Protein AF-A0A968BZC8-F1 (afdb_monomer_lite)

Sequence (77 aa):
MAVVSQHTHLFNASVLDNLLLARPVATEQEVIHAAKQALIHDFVQSLPQGYDTWIGEQGLRLSGGQRQRLAIARAIL

Secondary structure (DSSP, 8-state):
-----------SEEHHHHHHTS-TT--HHHHHHHHHHTT-HHHHHTSTTGGG-EESSSSB---HHHHHHHHHHHHH-

pLDDT: mean 88.87, std 13.97, range [39.69, 98.0]

Foldseek 3Di:
DDPPPPFQDADQFFLQVSLCVLPVPDDPVLLLVLLVVLVQQVVLVPDPVRRRFGDDDPGDDDDRSNRVSSVSSSVSD

Structure (mmCIF, N/CA/C/O backbone):
data_AF-A0A968BZC8-F1
#
_entry.id   AF-A0A968BZC8-F1
#
loop_
_atom_site.group_PDB
_atom_site.id
_atom_site.type_symbol
_atom_site.label_atom_id
_atom_site.label_alt_id
_atom_site.label_comp_id
_atom_site.label_asym_id
_atom_site.label_entity_id
_atom_site.label_seq_id
_atom_site.pdbx_PDB_ins_code
_atom_site.Cartn_x
_atom_site.Cartn_y
_atom_site.Cartn_z
_atom_site.occupancy
_atom_site.B_iso_or_equiv
_atom_site.auth_seq_id
_atom_site.auth_comp_id
_atom_site.auth_asym_id
_atom_site.auth_atom_id
_atom_site.pdbx_PDB_model_num
ATOM 1 N N . MET A 1 1 ? 9.833 30.808 -1.057 1.00 39.69 1 MET A N 1
ATOM 2 C CA . MET A 1 1 ? 10.105 29.674 -0.148 1.00 39.69 1 MET A CA 1
ATOM 3 C C . MET A 1 1 ? 9.116 28.575 -0.490 1.00 39.69 1 MET A C 1
ATOM 5 O O . MET A 1 1 ? 7.937 28.739 -0.213 1.00 39.69 1 MET A O 1
ATOM 9 N N . ALA A 1 2 ? 9.550 27.530 -1.194 1.00 51.41 2 ALA A N 1
ATOM 10 C CA . ALA A 1 2 ? 8.684 26.396 -1.500 1.00 51.41 2 ALA A CA 1
ATOM 11 C C . ALA A 1 2 ? 8.742 25.428 -0.314 1.00 51.41 2 ALA A C 1
ATOM 13 O O . ALA A 1 2 ? 9.774 24.808 -0.066 1.00 51.41 2 ALA A O 1
ATOM 14 N N . VAL A 1 3 ? 7.656 25.351 0.455 1.00 48.66 3 VAL A N 1
ATOM 15 C CA . VAL A 1 3 ? 7.480 24.307 1.466 1.00 48.66 3 VAL A CA 1
ATOM 16 C C . VAL A 1 3 ? 7.225 23.013 0.699 1.00 48.66 3 VAL A C 1
ATOM 18 O O . VAL A 1 3 ? 6.115 22.762 0.235 1.00 48.66 3 VAL A O 1
ATOM 21 N N . VAL A 1 4 ? 8.279 22.226 0.489 1.00 41.53 4 VAL A N 1
ATOM 22 C CA . VAL A 1 4 ? 8.156 20.876 -0.064 1.00 41.53 4 VAL A CA 1
ATOM 23 C C . VAL A 1 4 ? 7.477 20.029 1.005 1.00 41.53 4 VAL A C 1
ATOM 25 O O . VAL A 1 4 ? 8.047 19.759 2.062 1.00 41.53 4 VAL A O 1
ATOM 28 N N . SER A 1 5 ? 6.217 19.681 0.757 1.00 47.09 5 SER A N 1
ATOM 29 C CA . SER A 1 5 ? 5.411 18.868 1.657 1.00 47.09 5 SER A CA 1
ATOM 30 C C . SER A 1 5 ? 6.063 17.493 1.811 1.00 47.09 5 SER A C 1
ATOM 32 O O . SER A 1 5 ? 6.079 16.704 0.871 1.00 47.09 5 SER A O 1
ATOM 34 N N . GLN A 1 6 ? 6.590 17.188 3.001 1.00 53.12 6 GLN A N 1
ATOM 35 C CA . GLN A 1 6 ? 7.127 15.865 3.359 1.00 53.12 6 GLN A CA 1
ATOM 36 C C . GLN A 1 6 ? 6.025 14.799 3.539 1.00 53.12 6 GLN A C 1
ATOM 38 O O . GLN A 1 6 ? 6.215 13.786 4.210 1.00 53.12 6 GLN A O 1
ATOM 43 N N . HIS A 1 7 ? 4.839 15.027 2.976 1.00 56.00 7 HIS A N 1
ATOM 44 C CA . HIS A 1 7 ? 3.736 14.088 3.040 1.00 56.00 7 HIS A CA 1
ATOM 45 C C . HIS A 1 7 ? 3.845 13.120 1.873 1.00 56.00 7 HIS A C 1
ATOM 47 O O . HIS A 1 7 ? 3.770 13.510 0.711 1.00 56.00 7 HIS A O 1
ATOM 53 N N . THR A 1 8 ? 3.972 11.836 2.185 1.00 66.00 8 THR A N 1
ATOM 54 C CA . THR A 1 8 ? 3.826 10.774 1.195 1.00 66.00 8 THR A CA 1
ATOM 55 C C . THR A 1 8 ? 2.458 10.892 0.543 1.00 66.00 8 THR A C 1
ATOM 57 O O . THR A 1 8 ? 1.436 10.582 1.162 1.00 66.00 8 THR A O 1
ATOM 60 N N . HIS A 1 9 ? 2.439 11.351 -0.706 1.00 79.50 9 HIS A N 1
ATOM 61 C CA . HIS A 1 9 ? 1.230 1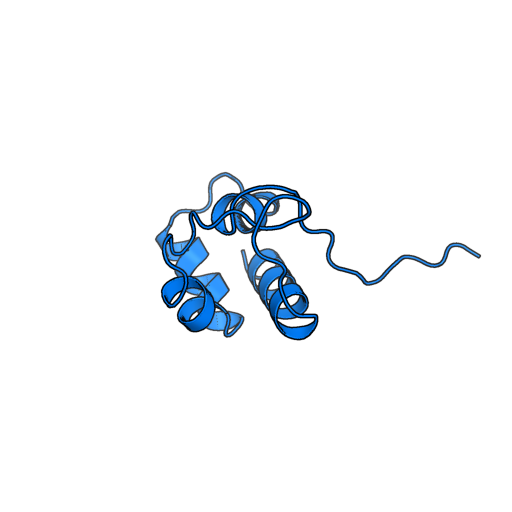1.374 -1.507 1.00 79.50 9 HIS A CA 1
ATOM 62 C C . HIS A 1 9 ? 0.842 9.932 -1.835 1.00 79.50 9 HIS A C 1
ATOM 64 O O . HIS A 1 9 ? 1.573 9.195 -2.502 1.00 79.50 9 HIS A O 1
ATOM 70 N N . LEU A 1 10 ? -0.299 9.514 -1.296 1.00 86.06 10 LEU A N 1
ATOM 71 C CA . LEU A 1 10 ? -0.953 8.271 -1.672 1.00 86.06 10 LEU A CA 1
ATOM 72 C C . LEU A 1 10 ? -2.018 8.601 -2.705 1.00 86.06 10 LEU A C 1
ATOM 74 O O . LEU A 1 10 ? -2.732 9.595 -2.573 1.00 86.06 10 LEU A O 1
ATOM 78 N N . PHE A 1 11 ? -2.088 7.774 -3.733 1.00 88.94 11 PHE A N 1
ATOM 79 C CA . PHE A 1 11 ? -3.074 7.891 -4.788 1.00 88.94 11 PHE A CA 1
ATOM 80 C C . PHE A 1 11 ? -4.350 7.175 -4.352 1.00 88.94 11 PHE A C 1
ATOM 82 O O . PHE A 1 11 ? -4.301 6.237 -3.553 1.00 88.94 11 PHE A O 1
ATOM 89 N N . ASN A 1 12 ? -5.487 7.629 -4.879 1.00 92.50 12 ASN A N 1
ATOM 90 C CA . ASN A 1 12 ? -6.772 6.959 -4.706 1.00 92.50 12 ASN A CA 1
ATOM 91 C C . ASN A 1 12 ? -6.779 5.667 -5.543 1.00 92.50 12 ASN A C 1
ATOM 93 O O . ASN A 1 12 ? -7.221 5.687 -6.687 1.00 92.50 12 ASN A O 1
ATOM 97 N N . ALA A 1 13 ? -6.191 4.604 -4.998 1.00 93.38 13 ALA A N 1
ATOM 98 C CA . ALA A 1 13 ? -5.931 3.313 -5.641 1.00 93.38 13 ALA A CA 1
ATOM 99 C C . ALA A 1 13 ? -5.722 2.230 -4.564 1.00 93.38 13 ALA A C 1
ATOM 101 O O . ALA A 1 13 ? -5.753 2.534 -3.367 1.00 93.38 13 ALA A O 1
ATOM 102 N N . SER A 1 14 ? -5.475 0.975 -4.952 1.00 95.81 14 SER A N 1
ATOM 103 C CA . SER A 1 14 ? -5.182 -0.095 -3.986 1.00 95.81 14 SER A CA 1
ATOM 104 C C . SER A 1 14 ? -3.863 0.135 -3.231 1.00 95.81 14 SER A C 1
ATOM 106 O O . SER A 1 14 ? -3.010 0.933 -3.643 1.00 95.81 14 SER A O 1
ATOM 108 N N . VAL A 1 15 ? -3.672 -0.555 -2.101 1.00 95.75 15 VAL A N 1
ATOM 109 C CA . VAL A 1 15 ? -2.382 -0.579 -1.385 1.00 95.75 15 VAL A CA 1
ATOM 110 C C . VAL A 1 15 ? -1.273 -1.088 -2.313 1.00 95.75 15 VAL A C 1
ATOM 112 O O . VAL A 1 15 ? -0.191 -0.497 -2.332 1.00 95.75 15 VAL A O 1
ATOM 115 N N . LEU A 1 16 ? -1.550 -2.136 -3.095 1.00 96.25 16 LEU A N 1
ATOM 116 C CA . LEU A 1 16 ? -0.632 -2.712 -4.074 1.00 96.25 16 LEU A CA 1
ATOM 117 C C . LEU A 1 16 ? -0.214 -1.689 -5.129 1.00 96.25 16 LEU A C 1
ATOM 119 O O . LEU A 1 16 ? 0.980 -1.444 -5.290 1.00 96.25 16 LEU A O 1
ATOM 123 N N . ASP A 1 17 ? -1.176 -1.040 -5.786 1.00 95.38 17 ASP A N 1
ATOM 124 C CA . ASP A 1 17 ? -0.903 -0.026 -6.814 1.00 95.38 17 ASP A CA 1
ATOM 125 C C . ASP A 1 17 ? -0.058 1.099 -6.239 1.00 95.38 17 ASP A C 1
ATOM 127 O O . ASP A 1 17 ? 0.927 1.539 -6.828 1.00 95.38 17 ASP A O 1
ATOM 131 N N . ASN A 1 18 ? -0.408 1.529 -5.026 1.00 94.19 18 ASN A N 1
ATOM 132 C CA . ASN A 1 18 ? 0.354 2.530 -4.319 1.00 94.19 18 ASN A CA 1
ATOM 133 C C . ASN A 1 18 ? 1.810 2.074 -4.106 1.00 94.19 18 ASN A C 1
ATOM 135 O O . ASN A 1 18 ? 2.691 2.916 -4.220 1.00 94.19 18 ASN A O 1
ATOM 139 N N . LEU A 1 19 ? 2.096 0.808 -3.804 1.00 94.19 19 LEU A N 1
ATOM 140 C CA . LEU A 1 19 ? 3.466 0.298 -3.649 1.00 94.19 19 LEU A CA 1
ATOM 141 C C . LEU A 1 19 ? 4.210 0.186 -4.990 1.00 94.19 19 LEU A C 1
ATOM 143 O O . LEU A 1 19 ? 5.364 0.603 -5.085 1.00 94.19 19 LEU A O 1
ATOM 147 N N . LEU A 1 20 ? 3.533 -0.296 -6.033 1.00 94.69 20 LEU A N 1
ATOM 148 C CA . LEU A 1 20 ? 4.101 -0.522 -7.365 1.00 94.69 20 LEU A CA 1
ATOM 149 C C . LEU A 1 20 ? 4.443 0.762 -8.131 1.00 94.69 20 LEU A C 1
ATOM 151 O O . LEU A 1 20 ? 5.189 0.704 -9.103 1.00 94.69 20 LEU A O 1
ATOM 155 N N . LEU A 1 21 ? 3.978 1.932 -7.684 1.00 88.94 21 LEU A N 1
ATOM 156 C CA . LEU A 1 21 ? 4.360 3.219 -8.282 1.00 88.94 21 LEU A CA 1
ATOM 157 C C . LEU A 1 21 ? 5.877 3.446 -8.340 1.00 88.94 21 LEU A C 1
ATOM 159 O O . LEU A 1 21 ? 6.349 4.106 -9.262 1.00 88.94 21 LEU A O 1
ATOM 163 N N . ALA A 1 22 ? 6.631 2.928 -7.365 1.00 85.94 22 ALA A N 1
ATOM 164 C CA . ALA A 1 22 ? 8.091 3.037 -7.356 1.00 85.94 22 ALA A CA 1
ATOM 165 C C . ALA A 1 22 ? 8.746 2.080 -8.367 1.00 85.94 22 ALA A C 1
ATOM 167 O O . ALA A 1 22 ? 9.715 2.444 -9.033 1.00 85.94 22 ALA A O 1
ATOM 168 N N . ARG A 1 23 ? 8.187 0.871 -8.514 1.00 91.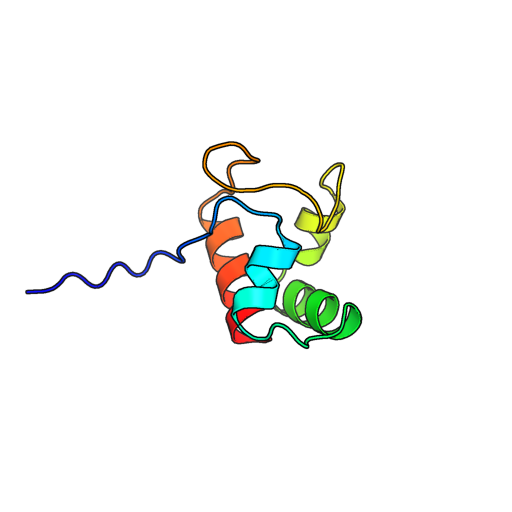00 23 ARG A N 1
ATOM 169 C CA . ARG A 1 23 ? 8.686 -0.170 -9.416 1.00 91.00 23 ARG A CA 1
ATOM 170 C C . ARG A 1 23 ? 7.529 -1.037 -9.940 1.00 91.00 23 ARG A C 1
ATOM 172 O O . ARG A 1 23 ? 7.196 -2.043 -9.317 1.00 91.00 23 ARG A O 1
ATOM 179 N N . PRO A 1 24 ? 6.951 -0.705 -11.111 1.00 92.25 24 PRO A N 1
ATOM 180 C CA . PRO A 1 24 ? 5.764 -1.391 -11.643 1.00 92.25 24 PRO A CA 1
ATOM 181 C C . PRO A 1 24 ? 5.976 -2.866 -11.999 1.00 92.25 24 PRO A C 1
ATOM 183 O O . PRO A 1 24 ? 5.017 -3.618 -12.121 1.00 92.25 24 PRO A O 1
ATOM 186 N N . VAL A 1 25 ? 7.233 -3.271 -12.190 1.00 93.00 25 VAL A N 1
ATOM 187 C CA . VAL A 1 25 ? 7.631 -4.648 -12.523 1.00 93.00 25 VAL A CA 1
ATOM 188 C C . VAL A 1 25 ? 7.991 -5.481 -11.290 1.00 93.00 25 VAL A C 1
ATOM 190 O O . VAL A 1 25 ? 8.451 -6.610 -11.444 1.00 93.00 25 VAL A O 1
ATOM 193 N N . ALA A 1 26 ? 7.841 -4.928 -10.079 1.00 94.50 26 ALA A N 1
ATOM 194 C CA . ALA A 1 26 ? 8.120 -5.661 -8.853 1.00 94.50 26 ALA A CA 1
ATOM 195 C C . ALA A 1 26 ? 7.152 -6.840 -8.710 1.00 94.50 26 ALA A C 1
ATOM 197 O O . ALA A 1 26 ? 5.940 -6.717 -8.891 1.00 94.50 26 ALA A O 1
ATOM 198 N N . THR A 1 27 ? 7.709 -7.992 -8.372 1.00 95.75 27 THR A N 1
ATOM 199 C CA . THR A 1 27 ? 6.942 -9.203 -8.097 1.00 95.75 27 THR A CA 1
ATOM 200 C C . THR A 1 27 ? 6.194 -9.078 -6.771 1.00 95.75 27 THR A C 1
ATOM 202 O O . THR A 1 27 ? 6.587 -8.330 -5.873 1.00 95.75 27 THR A O 1
ATOM 205 N N . GLU A 1 28 ? 5.140 -9.873 -6.596 1.00 92.50 28 GLU A N 1
ATOM 206 C CA . GLU A 1 28 ? 4.387 -9.922 -5.338 1.00 92.50 28 GLU A CA 1
ATOM 207 C C . GLU A 1 28 ? 5.295 -10.218 -4.129 1.00 92.50 28 GLU A C 1
ATOM 209 O O . GLU A 1 28 ? 5.155 -9.612 -3.067 1.00 92.50 28 GLU A O 1
ATOM 214 N N . GLN A 1 29 ? 6.290 -11.094 -4.301 1.00 95.62 29 GLN A N 1
ATOM 215 C CA . GLN A 1 29 ? 7.253 -11.420 -3.249 1.00 95.62 29 GLN A CA 1
ATOM 216 C C . GLN A 1 29 ? 8.091 -10.208 -2.827 1.00 95.62 29 GLN A C 1
ATOM 218 O O . GLN A 1 29 ? 8.320 -10.016 -1.632 1.00 95.62 29 GLN A O 1
ATOM 223 N N . GLU A 1 30 ? 8.518 -9.374 -3.777 1.00 96.75 30 GLU A N 1
ATOM 224 C CA . GLU A 1 30 ? 9.262 -8.142 -3.494 1.00 96.75 30 GLU A CA 1
ATOM 225 C C . GLU A 1 30 ? 8.384 -7.108 -2.786 1.00 96.75 30 GLU A C 1
ATOM 227 O O . GLU A 1 30 ? 8.821 -6.495 -1.811 1.00 96.75 30 GLU A O 1
ATOM 232 N N . VAL A 1 31 ? 7.121 -6.973 -3.205 1.00 96.94 31 VAL A N 1
ATOM 233 C CA . VAL A 1 31 ? 6.140 -6.100 -2.541 1.00 96.94 31 VAL A CA 1
ATOM 234 C C . VAL A 1 31 ? 5.908 -6.533 -1.096 1.00 96.94 31 VAL A C 1
ATOM 236 O O . VAL A 1 31 ? 5.954 -5.708 -0.177 1.00 96.94 31 VAL A O 1
ATOM 239 N N . ILE A 1 32 ? 5.710 -7.832 -0.867 1.00 97.31 32 ILE A N 1
ATOM 240 C CA . ILE A 1 32 ? 5.545 -8.388 0.478 1.00 97.31 32 ILE A CA 1
ATOM 241 C C . ILE A 1 32 ? 6.815 -8.172 1.304 1.00 97.31 32 ILE A C 1
ATOM 243 O O . ILE A 1 32 ? 6.725 -7.775 2.467 1.00 97.31 32 ILE A O 1
ATOM 247 N N . HIS A 1 33 ? 7.994 -8.400 0.722 1.00 97.62 33 HIS A N 1
ATOM 248 C CA . HIS A 1 33 ? 9.267 -8.195 1.403 1.00 97.62 33 HIS A CA 1
ATOM 249 C C . HIS A 1 33 ? 9.431 -6.740 1.860 1.00 97.62 33 HIS A C 1
ATOM 251 O O . HIS A 1 33 ? 9.671 -6.493 3.043 1.00 97.62 33 HIS A O 1
ATOM 257 N N . ALA A 1 34 ? 9.216 -5.775 0.967 1.00 97.06 34 ALA A N 1
ATOM 258 C CA . ALA A 1 34 ? 9.313 -4.356 1.289 1.00 97.06 34 ALA A CA 1
ATOM 259 C C . ALA A 1 34 ? 8.282 -3.918 2.342 1.00 97.06 34 ALA A C 1
ATOM 261 O O . ALA A 1 34 ? 8.607 -3.192 3.283 1.00 97.06 34 ALA A O 1
ATOM 262 N N . ALA A 1 35 ? 7.047 -4.415 2.252 1.00 97.50 35 ALA A N 1
ATOM 263 C CA . ALA A 1 35 ? 6.012 -4.144 3.246 1.00 97.50 35 ALA A CA 1
ATOM 264 C C . ALA A 1 35 ? 6.340 -4.728 4.633 1.00 97.50 35 ALA A C 1
ATOM 266 O O . ALA A 1 35 ? 5.993 -4.126 5.654 1.00 97.50 35 ALA A O 1
ATOM 267 N N . LYS A 1 36 ? 7.014 -5.886 4.689 1.00 98.00 36 LYS A N 1
ATOM 268 C CA . LYS A 1 36 ? 7.513 -6.476 5.941 1.00 98.00 36 LYS A CA 1
ATOM 269 C C . LYS A 1 36 ? 8.647 -5.643 6.529 1.00 98.00 36 LYS A C 1
ATOM 271 O O . LYS A 1 36 ? 8.591 -5.313 7.709 1.00 98.00 36 LYS A O 1
ATOM 276 N N . GLN A 1 37 ? 9.619 -5.236 5.709 1.00 97.88 37 GLN A N 1
ATOM 277 C CA . GLN A 1 37 ? 10.715 -4.356 6.137 1.00 97.88 37 GLN A CA 1
ATOM 278 C C . GLN A 1 37 ? 10.198 -3.011 6.679 1.00 97.88 37 GLN A C 1
ATOM 280 O O . GLN A 1 37 ? 10.733 -2.478 7.646 1.00 97.88 37 GLN A O 1
ATOM 285 N N . ALA A 1 38 ? 9.105 -2.493 6.114 1.00 97.25 38 ALA A N 1
ATOM 286 C CA . ALA A 1 38 ? 8.467 -1.261 6.568 1.00 97.25 38 ALA A CA 1
ATOM 287 C C . ALA A 1 38 ? 7.464 -1.434 7.728 1.00 97.25 38 ALA A C 1
ATOM 289 O O . ALA A 1 38 ? 6.824 -0.457 8.124 1.00 97.25 38 ALA A O 1
ATOM 290 N N . LEU A 1 39 ? 7.291 -2.646 8.271 1.00 97.50 39 LEU A N 1
ATOM 291 C CA . LEU A 1 39 ? 6.353 -2.956 9.363 1.00 97.50 39 LEU A CA 1
ATOM 292 C C . LEU A 1 39 ? 4.888 -2.579 9.055 1.00 97.50 39 LEU A C 1
ATOM 294 O O . LEU A 1 39 ? 4.147 -2.134 9.937 1.00 97.50 39 LEU A O 1
ATOM 298 N N . ILE A 1 40 ? 4.468 -2.712 7.793 1.00 97.38 40 ILE A N 1
ATOM 299 C CA . ILE A 1 40 ? 3.083 -2.447 7.361 1.00 97.38 40 ILE A CA 1
ATOM 300 C C . ILE A 1 40 ? 2.358 -3.706 6.880 1.00 97.38 40 ILE A C 1
ATOM 302 O O . ILE A 1 40 ? 1.133 -3.700 6.827 1.00 97.38 40 ILE A O 1
ATOM 306 N N . HIS A 1 41 ? 3.087 -4.787 6.586 1.00 97.94 41 HIS A N 1
ATOM 307 C CA . HIS A 1 41 ? 2.523 -6.040 6.074 1.00 97.94 41 HIS A CA 1
ATOM 308 C C . HIS A 1 41 ? 1.377 -6.588 6.933 1.00 97.94 41 HIS A C 1
ATOM 310 O O . HIS A 1 41 ? 0.299 -6.826 6.402 1.00 97.94 41 HIS A O 1
ATOM 316 N N . ASP A 1 42 ? 1.569 -6.719 8.247 1.00 97.31 42 ASP A N 1
ATOM 317 C CA . ASP A 1 42 ? 0.556 -7.310 9.136 1.00 97.31 42 ASP A CA 1
ATOM 318 C C . ASP A 1 42 ? -0.720 -6.464 9.194 1.00 97.31 42 ASP A C 1
ATOM 320 O O . ASP A 1 42 ? -1.833 -6.985 9.215 1.00 97.31 42 ASP A O 1
ATOM 324 N N . PHE A 1 43 ? -0.567 -5.136 9.151 1.00 97.19 43 PHE A N 1
ATOM 325 C CA . PHE A 1 43 ? -1.709 -4.237 9.037 1.00 97.19 43 PHE A CA 1
ATOM 326 C C . PHE A 1 43 ? -2.436 -4.448 7.709 1.00 97.19 43 PHE A C 1
ATOM 328 O O . PHE A 1 43 ? -3.653 -4.588 7.715 1.00 97.19 43 PHE A O 1
ATOM 335 N N . VAL A 1 44 ? -1.714 -4.506 6.589 1.00 96.56 44 VAL A N 1
ATOM 336 C CA . VAL A 1 44 ? -2.319 -4.738 5.270 1.00 96.56 44 VAL A CA 1
ATOM 337 C C . VAL A 1 44 ? -3.046 -6.082 5.240 1.00 96.56 44 VAL A C 1
ATOM 339 O O . VAL A 1 44 ? -4.186 -6.128 4.801 1.00 96.56 44 VAL A O 1
ATOM 342 N N . GLN A 1 45 ? -2.451 -7.146 5.783 1.00 96.81 45 GLN A N 1
ATOM 343 C CA . GLN A 1 45 ? -3.071 -8.474 5.901 1.00 96.81 45 GLN A CA 1
ATOM 344 C C . GLN A 1 45 ? -4.317 -8.492 6.799 1.00 96.81 45 GLN A C 1
ATOM 346 O O . GLN A 1 45 ? -5.200 -9.318 6.596 1.00 96.81 45 GLN A O 1
ATOM 351 N N . SER A 1 46 ? -4.418 -7.579 7.770 1.00 96.62 46 SER A N 1
ATOM 352 C CA . SER A 1 46 ? -5.620 -7.444 8.603 1.00 96.62 46 SER A CA 1
ATOM 353 C C . SER A 1 46 ? -6.805 -6.786 7.881 1.00 96.62 46 SER A C 1
ATOM 355 O O . SER A 1 46 ? -7.923 -6.802 8.398 1.00 96.62 46 SER A O 1
ATOM 357 N N . LEU A 1 47 ? -6.583 -6.187 6.705 1.00 95.56 47 LEU A N 1
ATOM 358 C CA . LEU A 1 47 ? -7.639 -5.545 5.927 1.00 95.56 47 LEU A CA 1
ATOM 359 C C . LEU A 1 47 ? -8.481 -6.593 5.181 1.00 95.56 47 LEU A C 1
ATOM 361 O O . LEU A 1 47 ? -7.925 -7.581 4.703 1.00 95.56 47 LEU A O 1
ATOM 365 N N . PRO A 1 48 ? -9.795 -6.361 4.977 1.00 91.00 48 PRO A N 1
ATOM 366 C CA . PRO A 1 48 ? -10.678 -7.331 4.319 1.00 91.00 48 PRO A CA 1
ATOM 367 C C . PRO A 1 48 ? -10.231 -7.776 2.920 1.00 91.00 48 PRO A C 1
ATOM 369 O O . PRO A 1 48 ? -10.591 -8.866 2.489 1.00 91.00 48 PRO A O 1
ATOM 372 N N . GLN A 1 49 ? -9.478 -6.932 2.207 1.00 95.69 49 GLN A N 1
ATOM 373 C CA . GLN A 1 49 ? -8.981 -7.195 0.851 1.00 95.69 49 GLN A CA 1
ATOM 374 C C . GLN A 1 49 ? -7.447 -7.232 0.791 1.00 95.69 49 GLN A C 1
ATOM 376 O O . GLN A 1 49 ? -6.868 -7.212 -0.290 1.00 95.69 49 GLN A O 1
ATOM 381 N N . GLY A 1 50 ? -6.755 -7.252 1.935 1.00 96.50 50 GLY A N 1
ATOM 382 C CA . GLY A 1 50 ? -5.297 -7.301 1.941 1.00 96.50 50 GLY A CA 1
ATOM 383 C C . GLY A 1 50 ? -4.662 -6.142 1.159 1.00 96.50 50 GLY A C 1
ATOM 384 O O . GLY A 1 50 ? -5.018 -4.973 1.338 1.00 96.50 50 GLY A O 1
ATOM 385 N N . TYR A 1 51 ? -3.742 -6.485 0.255 1.00 96.69 51 TYR A N 1
ATOM 386 C CA . TYR A 1 51 ? -3.057 -5.546 -0.641 1.00 96.69 51 TYR A CA 1
ATOM 387 C C . TYR A 1 51 ? -3.968 -4.919 -1.704 1.00 96.69 51 TYR A C 1
ATOM 389 O O . TYR A 1 51 ? -3.681 -3.816 -2.169 1.00 96.69 51 TYR A O 1
ATOM 397 N N . ASP A 1 52 ? -5.092 -5.553 -2.026 1.00 96.69 52 ASP A N 1
ATOM 398 C CA . ASP A 1 52 ? -6.070 -5.008 -2.971 1.00 96.69 52 ASP A CA 1
ATOM 399 C C . ASP A 1 52 ? -6.994 -3.974 -2.315 1.00 96.69 52 ASP A C 1
ATOM 401 O O . ASP A 1 52 ? -7.784 -3.316 -2.990 1.00 96.69 52 ASP A O 1
ATOM 405 N N . THR A 1 53 ? -6.873 -3.765 -0.996 1.00 96.31 53 THR A N 1
ATOM 406 C CA . THR A 1 53 ? -7.678 -2.773 -0.281 1.00 96.31 53 THR A CA 1
ATOM 407 C C . THR A 1 53 ? -7.474 -1.385 -0.877 1.00 96.31 53 THR A C 1
ATOM 409 O O . THR A 1 53 ? -6.365 -0.848 -0.885 1.00 96.31 53 THR A O 1
ATOM 412 N N . TRP A 1 54 ? -8.566 -0.772 -1.325 1.00 95.38 54 TRP A N 1
ATOM 413 C CA . TRP A 1 54 ? -8.559 0.592 -1.840 1.00 95.38 54 TRP A CA 1
ATOM 414 C C . TRP A 1 54 ? -8.293 1.611 -0.726 1.00 95.38 54 TRP A C 1
ATOM 416 O O . TRP A 1 54 ? -8.959 1.599 0.314 1.00 95.38 54 TRP A O 1
ATOM 426 N N . ILE A 1 55 ? -7.348 2.526 -0.941 1.00 92.75 55 ILE A N 1
ATOM 427 C CA . ILE A 1 55 ? -6.982 3.595 -0.002 1.00 92.75 55 ILE A CA 1
ATOM 428 C C . ILE A 1 55 ? -7.064 4.963 -0.684 1.00 92.75 55 ILE A C 1
ATOM 430 O O . ILE A 1 55 ? -6.907 5.077 -1.895 1.00 92.75 55 ILE A O 1
ATOM 434 N N . GLY A 1 56 ? -7.297 6.019 0.099 1.00 86.69 56 GLY A N 1
ATOM 435 C CA . GLY A 1 56 ? -7.377 7.392 -0.411 1.00 86.69 56 GLY A CA 1
ATOM 436 C C . GLY A 1 56 ? -8.687 8.081 -0.049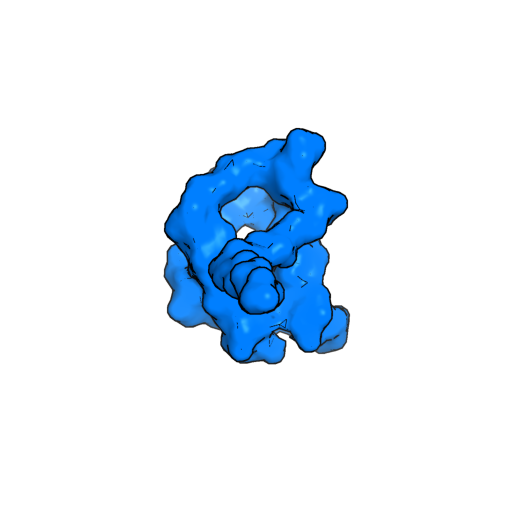 1.00 86.69 56 GLY A C 1
ATOM 437 O O . GLY A 1 56 ? -9.222 7.874 1.038 1.00 86.69 56 GLY A O 1
ATOM 438 N N . GLU A 1 57 ? -9.180 8.939 -0.940 1.00 81.00 57 GLU A N 1
ATOM 439 C CA . GLU A 1 57 ? -10.372 9.761 -0.699 1.00 81.00 57 GLU A CA 1
ATOM 440 C C . GLU A 1 57 ? -11.661 8.930 -0.649 1.00 81.00 57 GLU A C 1
ATOM 442 O O . GLU A 1 57 ? -12.512 9.178 0.204 1.00 81.00 57 GLU A O 1
ATOM 447 N N . GLN A 1 58 ? -11.768 7.920 -1.518 1.00 77.81 58 GLN A N 1
ATOM 448 C CA . GLN A 1 58 ? -12.922 7.017 -1.608 1.00 77.81 58 GLN A CA 1
ATOM 449 C C . GLN A 1 58 ? -12.686 5.666 -0.913 1.00 77.81 58 GLN A C 1
ATOM 451 O O . GLN A 1 58 ? -13.586 4.832 -0.862 1.00 77.81 58 GLN A O 1
ATOM 456 N N . GLY A 1 59 ? -11.475 5.440 -0.400 1.00 82.75 59 GLY A N 1
ATOM 457 C CA . GLY A 1 59 ? -11.066 4.189 0.231 1.00 82.75 59 GLY A CA 1
ATOM 458 C C . GLY A 1 59 ? -10.860 4.296 1.736 1.00 82.75 59 GLY A C 1
ATOM 459 O O . GLY A 1 59 ? -11.278 5.246 2.402 1.00 82.75 59 GLY A O 1
ATOM 460 N N . LEU A 1 60 ? -10.145 3.313 2.276 1.00 88.19 60 LEU A N 1
ATOM 461 C CA . LEU A 1 60 ? -9.717 3.322 3.665 1.00 88.19 60 LEU A CA 1
ATOM 462 C C . LEU A 1 60 ? -8.784 4.513 3.929 1.00 88.19 60 LEU A C 1
ATOM 464 O O . LEU A 1 60 ? -7.772 4.721 3.251 1.00 88.19 60 LEU A O 1
ATOM 468 N N . ARG A 1 61 ? -9.097 5.270 4.982 1.00 90.12 61 ARG A N 1
ATOM 469 C CA . ARG A 1 61 ? -8.225 6.333 5.479 1.00 90.12 61 ARG A CA 1
ATOM 470 C C . ARG A 1 61 ? -7.137 5.742 6.364 1.00 90.12 61 ARG A C 1
ATOM 472 O O . ARG A 1 61 ? -7.404 5.272 7.465 1.00 90.12 61 ARG A O 1
ATOM 479 N N . LEU A 1 62 ? -5.897 5.821 5.895 1.00 91.12 62 LEU A N 1
ATOM 480 C CA . LEU A 1 62 ? -4.726 5.434 6.676 1.00 91.12 62 LEU A CA 1
ATOM 481 C C . LEU A 1 62 ? -4.393 6.494 7.729 1.00 91.12 62 LEU A C 1
ATOM 483 O O . LEU A 1 62 ? -4.483 7.693 7.458 1.00 91.12 62 LEU A O 1
ATOM 487 N N . SER A 1 63 ? -3.933 6.068 8.902 1.00 92.88 63 SER A N 1
ATOM 488 C CA . SER A 1 63 ? -3.326 6.948 9.905 1.00 92.88 63 SER A CA 1
ATOM 489 C C . SER A 1 63 ? -1.999 7.539 9.407 1.00 92.88 63 SER A C 1
ATOM 491 O O . SER A 1 63 ? -1.403 7.049 8.448 1.00 92.88 63 SER A O 1
ATOM 493 N N . GLY A 1 64 ? -1.490 8.584 10.071 1.00 91.12 64 GLY A N 1
ATOM 494 C CA . GLY A 1 64 ? -0.199 9.192 9.710 1.00 91.12 64 GLY A CA 1
ATOM 495 C C . GLY A 1 64 ? 0.959 8.188 9.693 1.00 91.12 64 GLY A C 1
ATOM 496 O O . GLY A 1 64 ? 1.692 8.120 8.710 1.00 91.12 64 GLY A O 1
ATOM 497 N N . GLY A 1 65 ? 1.059 7.348 10.729 1.00 93.56 65 GLY A N 1
ATOM 498 C CA . GLY A 1 65 ? 2.089 6.310 10.817 1.00 93.56 65 GLY A CA 1
ATOM 499 C C . GLY A 1 65 ? 1.948 5.225 9.745 1.00 93.56 65 GLY A C 1
ATOM 500 O O . GLY A 1 65 ? 2.948 4.792 9.183 1.00 93.56 65 GLY A O 1
ATOM 501 N N . GLN A 1 66 ? 0.720 4.824 9.396 1.00 94.75 66 GLN A N 1
ATOM 502 C CA . GLN A 1 66 ? 0.488 3.869 8.303 1.00 94.75 66 GLN A CA 1
ATOM 503 C C . GLN A 1 66 ? 0.920 4.443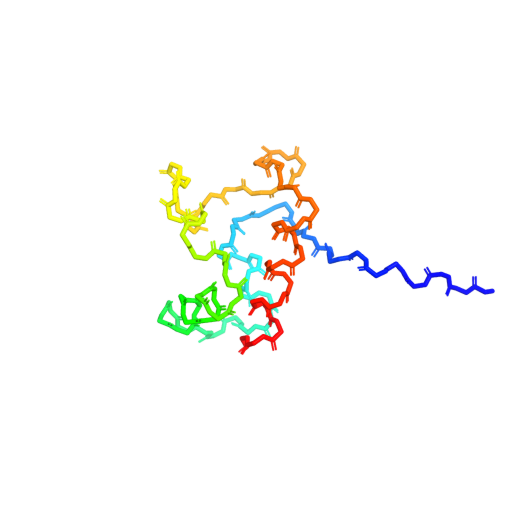 6.950 1.00 94.75 66 GLN A C 1
ATOM 505 O O . GLN A 1 66 ? 1.593 3.756 6.186 1.00 94.75 66 GLN A O 1
ATOM 510 N N . ARG A 1 67 ? 0.609 5.718 6.674 1.00 92.75 67 ARG A N 1
ATOM 511 C CA . ARG A 1 67 ? 1.065 6.396 5.448 1.00 92.75 67 ARG A CA 1
ATOM 512 C C . ARG A 1 67 ? 2.586 6.487 5.377 1.00 92.75 67 ARG A C 1
ATOM 514 O O . ARG A 1 67 ? 3.157 6.244 4.319 1.00 92.75 67 ARG A O 1
ATOM 521 N N . GLN A 1 68 ? 3.238 6.801 6.497 1.00 93.12 68 GLN A N 1
ATOM 522 C CA . GLN A 1 68 ? 4.697 6.859 6.566 1.00 93.12 68 GLN A CA 1
ATOM 523 C C . GLN A 1 68 ? 5.325 5.490 6.286 1.00 93.12 68 GLN A C 1
ATOM 525 O O . GLN A 1 68 ? 6.236 5.396 5.472 1.00 93.12 68 GLN A O 1
ATOM 530 N N . ARG A 1 69 ? 4.817 4.414 6.897 1.00 95.50 69 ARG A N 1
ATOM 531 C CA . ARG A 1 69 ? 5.319 3.058 6.632 1.00 95.50 69 ARG A CA 1
ATOM 532 C C . ARG A 1 69 ? 5.082 2.617 5.190 1.00 95.50 69 ARG A C 1
ATOM 534 O O . ARG A 1 69 ? 5.969 2.025 4.591 1.00 95.50 69 ARG A O 1
ATOM 541 N N . LEU A 1 70 ? 3.942 2.964 4.594 1.00 94.25 70 LEU A N 1
ATOM 542 C CA . LEU A 1 70 ? 3.700 2.690 3.176 1.00 94.25 70 LEU A CA 1
ATOM 543 C C . LEU A 1 70 ? 4.695 3.441 2.269 1.00 94.25 70 LEU A C 1
ATOM 545 O O . LEU A 1 70 ? 5.153 2.900 1.268 1.00 94.25 70 LEU A O 1
ATOM 549 N N . ALA A 1 71 ? 5.091 4.658 2.650 1.00 92.69 71 ALA A N 1
ATOM 550 C CA . ALA A 1 71 ? 6.156 5.407 1.982 1.00 92.69 71 ALA A CA 1
ATOM 551 C C . ALA A 1 71 ? 7.518 4.719 2.073 1.00 92.69 71 ALA A C 1
ATOM 553 O O . ALA A 1 71 ? 8.242 4.649 1.087 1.00 92.69 71 ALA A O 1
ATOM 554 N N . ILE A 1 72 ? 7.855 4.217 3.262 1.00 93.94 72 ILE A N 1
ATOM 555 C CA . ILE A 1 72 ? 9.099 3.486 3.501 1.00 93.94 72 ILE A CA 1
ATOM 556 C C . ILE A 1 72 ? 9.111 2.212 2.654 1.00 93.94 72 ILE A C 1
ATOM 558 O O . ILE A 1 72 ? 10.098 1.949 1.981 1.00 93.94 72 ILE A O 1
ATOM 562 N N . ALA A 1 73 ? 7.999 1.473 2.600 1.00 95.56 73 ALA A N 1
ATOM 563 C CA . ALA A 1 73 ? 7.873 0.294 1.74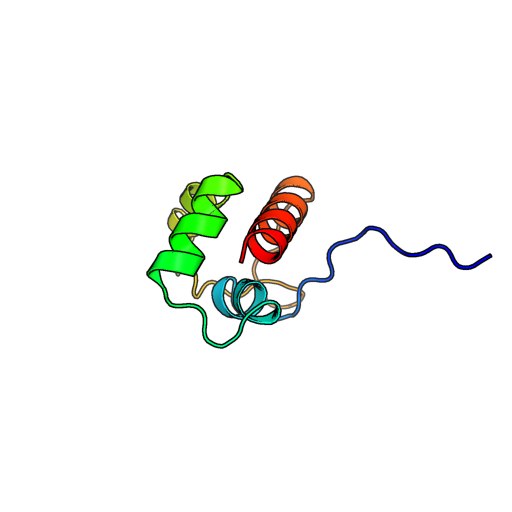6 1.00 95.56 73 ALA A CA 1
ATOM 564 C C . ALA A 1 73 ? 8.113 0.624 0.262 1.00 95.56 73 ALA A C 1
ATOM 566 O O . ALA A 1 73 ? 8.839 -0.104 -0.402 1.00 95.56 73 ALA A O 1
ATOM 567 N N . ARG A 1 74 ? 7.585 1.747 -0.248 1.00 92.88 74 ARG A N 1
ATOM 568 C CA . ARG A 1 74 ? 7.894 2.216 -1.615 1.00 92.88 74 ARG A CA 1
ATOM 569 C C . ARG A 1 74 ? 9.364 2.543 -1.830 1.00 92.88 74 ARG A C 1
ATOM 571 O O . ARG A 1 74 ? 9.854 2.332 -2.922 1.00 92.88 74 ARG A O 1
ATOM 578 N N . ALA A 1 75 ? 10.031 3.120 -0.834 1.00 91.62 75 ALA A N 1
ATOM 579 C CA . ALA A 1 75 ? 11.444 3.478 -0.942 1.00 91.62 75 ALA A CA 1
ATOM 580 C C . ALA A 1 75 ? 12.373 2.253 -0.875 1.00 91.62 75 ALA A C 1
ATOM 582 O O . ALA A 1 75 ? 13.520 2.339 -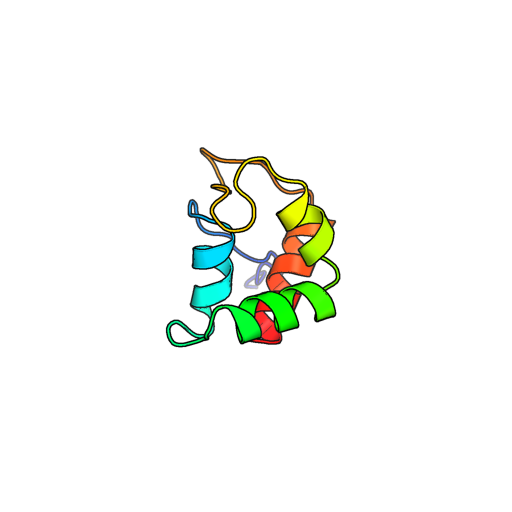1.302 1.00 91.62 75 ALA A O 1
ATOM 583 N N . ILE A 1 76 ? 11.893 1.142 -0.306 1.00 93.06 76 ILE A N 1
ATOM 584 C CA . ILE A 1 76 ? 12.598 -0.147 -0.259 1.00 93.06 76 ILE A CA 1
ATOM 585 C C . ILE A 1 76 ? 12.398 -0.938 -1.559 1.00 93.06 76 ILE A C 1
ATOM 587 O O . ILE A 1 76 ? 13.270 -1.728 -1.922 1.00 93.06 76 ILE A O 1
ATOM 591 N N . LEU A 1 77 ? 11.250 -0.752 -2.222 1.00 88.06 77 LEU A N 1
ATOM 592 C CA . LEU A 1 77 ? 10.927 -1.376 -3.505 1.00 88.06 77 LEU A CA 1
ATOM 593 C C . LEU A 1 77 ? 11.798 -0.860 -4.639 1.00 88.06 77 LEU A C 1
ATOM 595 O O . LEU A 1 77 ? 12.198 -1.749 -5.422 1.00 88.06 77 LEU A O 1
#

Radius of gyration: 12.07 Å; chains: 1; bounding box: 26×41×23 Å